Protein AF-A0A382ZU67-F1 (afdb_monomer_lite)

Sequence (98 aa):
VPEKPLIDAISTKLLRDAPANLPEVTESQVMRHYINLSTKNHHVDRDFYPLGSCTMKYNPKINDVLATLPGFTNIHPNQPAEKVQGALNIMFEMEKML

Organism: NCBI:txid408172

InterPro domains:
  IPR015421 Pyridoxal phosphate-dependent transferase, major domain [G3DSA:3.40.640.10] (57-98)
  IPR015424 Pyridoxal phosphate-dependent transferase [SSF53383] (5-98)
  IPR020581 Glycine cleavage system P protein [PTHR11773] (11-98)

Structure (mmCIF, N/CA/C/O backbone):
data_AF-A0A382ZU67-F1
#
_entry.id   AF-A0A382ZU67-F1
#
loop_
_atom_site.group_PDB
_atom_site.id
_atom_site.type_symbol
_atom_site.label_atom_id
_atom_site.label_alt_id
_atom_site.label_comp_id
_atom_site.label_asym_id
_atom_site.label_entity_id
_atom_site.label_seq_id
_atom_site.pdbx_PDB_ins_code
_atom_site.Cartn_x
_atom_site.Cartn_y
_atom_site.Cartn_z
_atom_site.occupancy
_atom_site.B_iso_or_equiv
_atom_site.auth_seq_id
_atom_site.auth_comp_id
_atom_site.auth_asym_id
_atom_site.auth_atom_id
_atom_site.pdbx_PDB_model_num
ATOM 1 N N . VAL A 1 1 ? 1.633 -22.462 -13.858 1.00 54.94 1 VAL A N 1
ATOM 2 C CA . VAL A 1 1 ?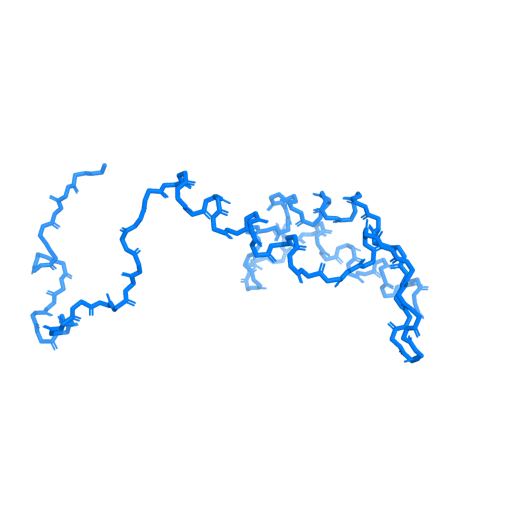 0.286 -22.291 -14.454 1.00 54.94 1 VAL A CA 1
ATOM 3 C C . VAL A 1 1 ? 0.394 -22.714 -15.905 1.00 54.94 1 VAL A C 1
ATOM 5 O O . VAL A 1 1 ? 1.365 -22.297 -16.521 1.00 54.94 1 VAL A O 1
ATOM 8 N N . PRO A 1 2 ? -0.481 -23.583 -16.434 1.00 58.03 2 PRO A N 1
ATOM 9 C CA . PRO A 1 2 ? -0.430 -23.924 -17.851 1.00 58.03 2 PRO A CA 1
ATOM 10 C C . PRO A 1 2 ? -0.707 -22.665 -18.680 1.00 58.03 2 PRO A C 1
ATOM 12 O O . PRO A 1 2 ? -1.739 -22.020 -18.493 1.00 58.03 2 PRO A O 1
ATOM 15 N N . GLU A 1 3 ? 0.226 -22.300 -19.555 1.00 76.69 3 GLU A N 1
ATOM 16 C CA . GLU A 1 3 ? 0.049 -21.188 -20.486 1.00 76.69 3 GLU A CA 1
ATOM 17 C C . GLU A 1 3 ? -1.011 -21.576 -21.520 1.00 76.69 3 GLU A C 1
ATOM 19 O O . GLU A 1 3 ? -0.829 -22.513 -22.296 1.00 76.69 3 GLU A O 1
ATOM 24 N N . LYS A 1 4 ? -2.155 -20.885 -21.495 1.00 79.69 4 LYS A N 1
ATOM 25 C CA . LYS A 1 4 ? -3.182 -20.987 -22.535 1.00 79.69 4 LYS A CA 1
ATOM 26 C C . LYS A 1 4 ? -3.079 -19.775 -23.465 1.00 79.69 4 LYS A C 1
ATOM 28 O O . LYS A 1 4 ? -2.906 -18.664 -22.957 1.00 79.69 4 LYS A O 1
ATOM 33 N N . PRO A 1 5 ? -3.219 -19.950 -24.789 1.00 81.12 5 PRO A N 1
ATOM 34 C CA . PRO A 1 5 ? -3.279 -18.833 -25.724 1.00 81.12 5 PRO A CA 1
ATOM 35 C C . PRO A 1 5 ? -4.398 -17.844 -25.356 1.00 81.12 5 PRO A C 1
ATOM 37 O O . PRO A 1 5 ? -5.543 -18.237 -25.146 1.00 81.12 5 PRO A O 1
ATOM 40 N N . LEU A 1 6 ? -4.091 -16.542 -25.313 1.00 82.12 6 LEU A N 1
ATOM 41 C CA . LEU A 1 6 ? -5.069 -15.483 -24.992 1.00 82.12 6 LEU A CA 1
ATOM 42 C C . LEU A 1 6 ? -6.263 -15.456 -25.958 1.00 82.12 6 LEU A C 1
ATOM 44 O O . LEU A 1 6 ? -7.375 -15.110 -25.560 1.00 82.12 6 LEU A O 1
ATOM 48 N N . ILE A 1 7 ? -6.030 -15.852 -27.210 1.00 83.75 7 ILE A N 1
ATOM 49 C CA . ILE A 1 7 ? -7.047 -15.954 -28.265 1.00 83.75 7 ILE A CA 1
ATOM 50 C C . ILE A 1 7 ? -8.156 -16.964 -27.943 1.00 83.75 7 ILE A C 1
ATOM 52 O O . ILE A 1 7 ? -9.257 -16.832 -28.468 1.00 83.75 7 ILE A O 1
ATOM 56 N N . ASP A 1 8 ? -7.895 -17.926 -27.053 1.00 88.06 8 ASP A N 1
ATOM 57 C CA . ASP A 1 8 ? -8.885 -18.925 -26.643 1.00 88.06 8 ASP A CA 1
ATOM 58 C C . ASP A 1 8 ? -9.850 -18.372 -25.579 1.00 88.06 8 ASP A C 1
ATOM 60 O O . ASP A 1 8 ? -10.899 -18.961 -25.323 1.00 88.06 8 ASP A O 1
ATOM 64 N N . ALA A 1 9 ? -9.501 -17.247 -24.940 1.00 88.56 9 ALA A N 1
ATOM 65 C CA . ALA A 1 9 ? -10.253 -16.650 -23.834 1.00 88.56 9 ALA A CA 1
ATOM 66 C C . ALA A 1 9 ? -10.825 -15.258 -24.150 1.00 88.56 9 ALA A C 1
ATOM 68 O O . ALA A 1 9 ? -11.802 -14.842 -23.528 1.00 88.56 9 ALA A O 1
ATOM 69 N N . ILE A 1 10 ? -10.223 -14.519 -25.087 1.00 91.12 10 ILE A N 1
ATOM 70 C CA . ILE A 1 10 ? -10.567 -13.126 -25.387 1.00 91.12 10 ILE A CA 1
ATOM 71 C C . ILE A 1 10 ? -10.717 -12.956 -26.900 1.00 91.12 10 ILE A C 1
ATOM 73 O O . ILE A 1 10 ? -9.865 -13.379 -27.678 1.00 91.12 10 ILE A O 1
ATOM 77 N N . SER A 1 11 ? -11.793 -12.285 -27.320 1.00 92.31 11 SER A N 1
ATOM 78 C CA . SER A 1 11 ? -11.992 -11.904 -28.723 1.00 92.31 11 SER A CA 1
ATOM 79 C C . SER A 1 11 ? -10.816 -11.069 -29.231 1.00 92.31 11 SER A C 1
ATOM 81 O O . SER A 1 11 ? -10.425 -10.091 -28.596 1.00 92.31 11 SER A O 1
ATOM 83 N N . THR A 1 12 ? -10.317 -11.387 -30.425 1.00 89.94 12 THR A N 1
ATOM 84 C CA . THR A 1 12 ? -9.167 -10.714 -31.052 1.00 89.94 12 THR A CA 1
ATOM 85 C C . THR A 1 12 ? -9.328 -9.199 -31.159 1.00 89.94 12 THR A C 1
ATOM 87 O O . THR A 1 12 ? -8.358 -8.474 -30.989 1.00 89.94 12 THR A O 1
ATOM 90 N N . LYS A 1 13 ? -10.561 -8.706 -31.346 1.00 93.31 13 LYS A N 1
ATOM 91 C CA . LYS A 1 13 ? -10.884 -7.265 -31.392 1.00 93.31 13 LYS A CA 1
ATOM 92 C C . LYS A 1 13 ? -10.654 -6.517 -30.072 1.00 93.31 13 LYS A C 1
ATOM 94 O O . LYS A 1 13 ? -10.707 -5.295 -30.060 1.00 93.31 13 LYS A O 1
ATOM 99 N N . LEU A 1 14 ? -10.501 -7.242 -28.966 1.00 93.19 14 LEU A N 1
ATOM 100 C CA . LEU A 1 14 ? -10.287 -6.694 -27.625 1.00 93.19 14 LEU A CA 1
ATOM 101 C C . LEU A 1 14 ? -8.846 -6.905 -27.142 1.00 93.19 14 LEU A C 1
ATOM 103 O O . LEU A 1 14 ? -8.508 -6.482 -26.037 1.00 93.19 14 LEU A O 1
ATOM 107 N N . LEU A 1 15 ? -8.007 -7.583 -27.933 1.00 92.00 15 LEU A N 1
ATOM 108 C CA . LEU A 1 15 ? -6.601 -7.753 -27.602 1.00 92.00 15 LEU A CA 1
ATOM 109 C C . LEU A 1 15 ? -5.862 -6.433 -27.804 1.00 92.00 15 LEU A C 1
ATOM 111 O O . LEU A 1 15 ? -6.159 -5.655 -28.705 1.00 92.00 15 LEU A O 1
ATOM 115 N N . ARG A 1 16 ? -4.888 -6.181 -26.932 1.00 91.56 16 ARG A N 1
ATOM 116 C CA . ARG A 1 16 ? -4.039 -4.999 -27.023 1.00 91.56 16 ARG A CA 1
ATOM 117 C C . ARG A 1 16 ? -3.083 -5.153 -28.209 1.00 91.56 16 ARG A C 1
ATOM 119 O O . ARG A 1 16 ? -2.364 -6.145 -28.275 1.00 91.56 16 ARG A O 1
ATOM 126 N N . ASP A 1 17 ? -3.027 -4.149 -29.079 1.00 91.56 17 ASP A N 1
ATOM 127 C CA . ASP A 1 17 ? -2.214 -4.196 -30.307 1.00 91.56 17 ASP A CA 1
ATOM 128 C C . ASP A 1 17 ? -0.697 -4.154 -30.059 1.00 91.56 17 ASP A C 1
ATOM 130 O O . ASP A 1 17 ? 0.089 -4.660 -30.855 1.00 91.56 17 ASP A O 1
ATOM 134 N N . ALA A 1 18 ? -0.269 -3.544 -28.953 1.00 94.00 18 ALA A N 1
ATOM 135 C CA . ALA A 1 18 ? 1.137 -3.420 -28.578 1.00 94.00 18 ALA A CA 1
ATOM 136 C C . ALA A 1 18 ? 1.320 -3.726 -27.088 1.00 94.00 18 ALA A C 1
ATOM 138 O O . ALA A 1 18 ? 0.461 -3.337 -26.293 1.00 94.00 18 ALA A O 1
ATOM 139 N N . PRO A 1 19 ? 2.423 -4.366 -26.667 1.00 91.88 19 PRO A N 1
ATOM 140 C CA . PRO A 1 19 ? 2.670 -4.649 -25.257 1.00 91.88 19 PRO A CA 1
ATOM 141 C C . PRO A 1 19 ? 2.722 -3.370 -24.409 1.00 91.88 19 PRO A C 1
ATOM 143 O O . PRO A 1 19 ? 2.931 -2.255 -24.897 1.00 91.88 19 PRO A O 1
ATOM 146 N N . ALA A 1 20 ? 2.500 -3.524 -23.104 1.00 94.94 20 ALA A N 1
ATOM 147 C CA . ALA A 1 20 ? 2.754 -2.445 -22.163 1.00 94.94 20 ALA A CA 1
ATOM 148 C C . ALA A 1 20 ? 4.259 -2.172 -22.087 1.00 94.94 20 ALA A C 1
ATOM 150 O O . ALA A 1 20 ? 5.046 -3.110 -22.031 1.00 94.94 20 ALA A O 1
ATOM 151 N N . ASN A 1 21 ? 4.649 -0.898 -22.046 1.00 96.62 21 ASN A N 1
ATOM 152 C CA . ASN A 1 21 ? 6.043 -0.503 -21.854 1.00 96.62 21 ASN A CA 1
ATOM 153 C C . ASN A 1 21 ? 6.446 -0.662 -20.376 1.00 96.62 21 ASN A C 1
ATOM 155 O O . ASN A 1 21 ? 6.613 0.324 -19.658 1.00 96.62 21 ASN A O 1
ATOM 159 N N . LEU A 1 22 ? 6.486 -1.907 -19.903 1.00 96.81 22 LEU A N 1
ATOM 160 C CA . LEU A 1 22 ? 6.887 -2.273 -18.548 1.00 96.81 22 LEU A CA 1
ATOM 161 C C . LEU A 1 22 ? 8.357 -2.713 -18.542 1.00 96.81 22 LEU A C 1
ATOM 163 O O . LEU A 1 22 ? 8.817 -3.299 -19.519 1.00 96.81 22 LEU A O 1
ATOM 167 N N . PRO A 1 23 ? 9.106 -2.454 -17.457 1.00 96.62 23 PRO A N 1
ATOM 168 C CA . PRO A 1 23 ? 10.480 -2.921 -17.347 1.00 96.62 23 PRO A CA 1
ATOM 169 C C . PRO A 1 23 ? 10.533 -4.449 -17.211 1.00 96.62 23 PRO A C 1
ATOM 171 O O . PRO A 1 23 ? 9.856 -5.032 -16.365 1.00 96.62 23 PRO A O 1
ATOM 174 N N . GLU A 1 24 ? 11.394 -5.085 -18.001 1.00 96.62 24 GLU A N 1
ATOM 175 C CA . GLU A 1 24 ? 11.657 -6.527 -17.959 1.00 96.62 24 GLU A CA 1
ATOM 176 C C . GLU A 1 24 ? 12.964 -6.785 -17.203 1.00 96.62 24 GLU A C 1
ATOM 178 O O . GLU A 1 24 ? 14.058 -6.769 -17.766 1.00 96.62 24 GLU A O 1
ATOM 183 N N . VAL A 1 25 ? 12.858 -6.950 -15.887 1.00 97.50 25 VAL A N 1
ATOM 184 C CA . VAL A 1 25 ? 14.006 -7.067 -14.979 1.00 97.50 25 VAL A CA 1
ATOM 185 C C . VAL A 1 25 ? 13.808 -8.206 -13.988 1.00 97.50 25 VAL A C 1
ATOM 187 O O . VAL A 1 25 ? 12.685 -8.570 -13.644 1.00 97.50 25 VAL A O 1
ATOM 190 N N . THR A 1 26 ? 14.910 -8.772 -13.503 1.00 98.25 26 THR A N 1
ATOM 191 C CA . THR A 1 26 ? 14.872 -9.813 -12.473 1.00 98.25 26 THR A CA 1
ATOM 192 C C . THR A 1 26 ? 14.497 -9.231 -11.112 1.00 98.25 26 THR A C 1
ATOM 194 O O . THR A 1 26 ? 14.732 -8.055 -10.829 1.00 98.25 26 THR A O 1
ATOM 197 N N . GLU A 1 27 ? 13.995 -10.073 -10.210 1.00 98.25 27 GLU A N 1
ATOM 198 C CA . GLU A 1 27 ? 13.678 -9.670 -8.834 1.00 98.25 27 GLU A CA 1
ATOM 199 C C . GLU A 1 27 ? 14.875 -9.007 -8.127 1.00 98.25 27 GLU A C 1
ATOM 201 O O . GLU A 1 27 ? 14.729 -7.980 -7.466 1.00 98.25 27 GLU A O 1
ATOM 206 N N . SER A 1 28 ? 16.096 -9.515 -8.334 1.00 98.44 28 SER A N 1
ATOM 207 C CA . SER A 1 28 ? 17.295 -8.926 -7.726 1.00 98.44 28 SER A CA 1
ATOM 208 C C . SER A 1 28 ? 17.631 -7.541 -8.287 1.00 98.44 28 SER A C 1
ATOM 210 O O . SER A 1 28 ? 18.111 -6.679 -7.546 1.00 98.44 28 SER A O 1
ATOM 212 N N . GLN A 1 29 ? 17.359 -7.294 -9.573 1.00 98.44 29 GLN A N 1
ATOM 213 C CA . GLN A 1 29 ? 17.490 -5.967 -10.175 1.00 98.44 29 GLN A CA 1
ATOM 214 C C . GLN A 1 29 ? 16.450 -4.999 -9.599 1.00 98.44 29 GLN A C 1
ATOM 216 O 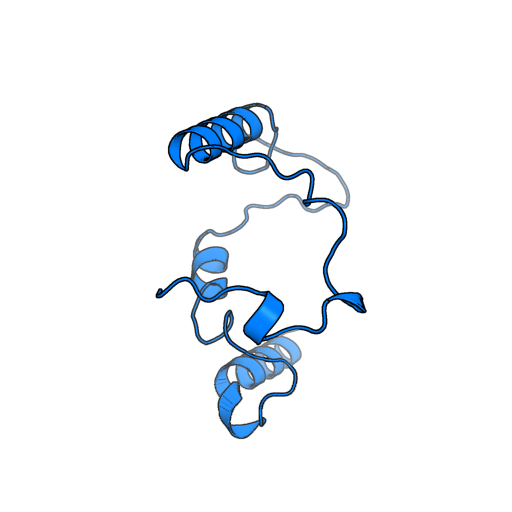O . GLN A 1 29 ? 16.816 -3.880 -9.238 1.00 98.44 29 GLN A O 1
ATOM 221 N N . VAL A 1 30 ? 15.197 -5.440 -9.435 1.00 98.31 30 VAL A N 1
ATOM 222 C CA . VAL A 1 30 ? 14.122 -4.655 -8.799 1.00 98.31 30 VAL A CA 1
ATOM 223 C C . VAL A 1 30 ? 14.491 -4.284 -7.362 1.00 98.31 30 VAL A C 1
ATOM 225 O O . VAL A 1 30 ? 14.438 -3.110 -6.994 1.00 98.31 30 VAL A O 1
ATOM 228 N N . MET A 1 31 ? 14.952 -5.254 -6.568 1.00 98.31 31 MET A N 1
ATOM 229 C CA . MET A 1 31 ? 15.378 -5.025 -5.184 1.00 98.31 31 MET A CA 1
ATOM 230 C C . MET A 1 31 ? 16.504 -3.991 -5.100 1.00 98.31 31 MET A C 1
ATOM 232 O O . MET A 1 31 ? 16.402 -3.016 -4.356 1.00 98.31 31 MET A O 1
ATOM 236 N N . ARG A 1 32 ? 17.565 -4.150 -5.903 1.00 98.38 32 ARG A N 1
ATOM 237 C CA . ARG A 1 32 ? 18.680 -3.186 -5.946 1.00 98.38 32 ARG A CA 1
ATOM 238 C C . ARG A 1 32 ? 18.220 -1.796 -6.372 1.00 98.38 32 ARG A C 1
ATOM 240 O O . ARG A 1 32 ? 18.700 -0.807 -5.822 1.00 98.38 32 ARG A O 1
ATOM 247 N N . HIS A 1 33 ? 17.304 -1.718 -7.335 1.00 98.25 33 HIS A N 1
ATOM 248 C CA . HIS A 1 33 ? 16.760 -0.455 -7.814 1.00 98.25 33 HIS A CA 1
ATOM 249 C C . HIS A 1 33 ? 16.045 0.308 -6.693 1.00 98.25 33 HIS A C 1
ATOM 251 O O . HIS A 1 33 ? 16.414 1.448 -6.408 1.00 98.25 33 HIS A O 1
ATOM 257 N N . TYR A 1 34 ? 15.088 -0.324 -6.007 1.00 98.25 34 TYR A N 1
ATOM 258 C CA . TYR A 1 34 ? 14.321 0.341 -4.950 1.00 98.25 34 TYR A CA 1
ATOM 259 C C . TYR A 1 34 ? 15.139 0.614 -3.682 1.00 98.25 34 TYR A C 1
ATOM 261 O O . TYR A 1 34 ? 14.959 1.669 -3.078 1.00 98.25 34 TYR A O 1
ATOM 269 N N . ILE A 1 35 ? 16.095 -0.251 -3.321 1.00 97.62 35 ILE A N 1
ATOM 270 C CA . ILE A 1 35 ? 17.043 0.030 -2.227 1.00 97.62 35 ILE A CA 1
ATOM 271 C C . ILE A 1 35 ? 17.909 1.253 -2.564 1.00 97.62 35 ILE A C 1
ATOM 273 O O . ILE A 1 35 ? 18.097 2.132 -1.732 1.00 97.62 35 ILE A O 1
ATOM 277 N N . ASN A 1 36 ? 18.418 1.364 -3.793 1.00 98.00 36 ASN A N 1
ATOM 278 C CA . ASN A 1 36 ? 19.194 2.539 -4.197 1.00 98.00 36 ASN A CA 1
ATOM 279 C C . ASN A 1 36 ? 18.342 3.818 -4.256 1.00 98.00 36 ASN A C 1
ATOM 281 O O . ASN A 1 36 ? 18.845 4.910 -4.010 1.00 98.00 36 ASN A O 1
ATOM 285 N N . LEU A 1 37 ? 17.058 3.715 -4.608 1.00 97.94 37 LEU A N 1
ATOM 286 C CA . LEU A 1 37 ? 16.154 4.862 -4.544 1.00 97.94 37 LEU A CA 1
ATOM 287 C C . LEU A 1 37 ? 15.860 5.272 -3.099 1.00 97.94 37 LEU A C 1
ATOM 289 O O . LEU A 1 37 ? 15.834 6.468 -2.818 1.00 97.94 37 LEU A O 1
ATOM 293 N N . SER A 1 38 ? 15.686 4.324 -2.174 1.00 97.19 38 SER A N 1
ATOM 294 C CA . SER A 1 38 ? 15.381 4.649 -0.777 1.00 97.19 38 SER A CA 1
ATOM 295 C C . SER A 1 38 ? 16.512 5.430 -0.102 1.00 97.19 38 SER A C 1
ATOM 297 O O . SER A 1 38 ? 16.239 6.412 0.584 1.00 97.19 38 SER A O 1
ATOM 299 N N . THR A 1 39 ? 17.780 5.098 -0.373 1.00 96.06 39 THR A N 1
ATOM 300 C CA . THR A 1 39 ? 18.943 5.802 0.207 1.00 96.06 39 THR A CA 1
ATOM 301 C C . THR A 1 39 ? 19.096 7.247 -0.273 1.00 96.06 39 THR A C 1
ATOM 303 O O . THR A 1 39 ? 19.731 8.063 0.405 1.00 96.06 39 THR A O 1
ATOM 306 N N . LYS A 1 40 ? 18.497 7.585 -1.419 1.00 97.12 40 LYS A N 1
ATOM 307 C CA . LYS A 1 40 ? 18.469 8.946 -1.970 1.00 97.12 40 LYS A CA 1
ATOM 308 C C . LYS A 1 40 ? 17.392 9.826 -1.334 1.00 97.12 40 LYS A C 1
ATOM 310 O O . LYS A 1 40 ? 17.419 11.034 -1.544 1.00 97.12 40 LYS A O 1
ATOM 315 N N . ASN A 1 41 ? 16.479 9.250 -0.550 1.00 96.06 41 ASN A N 1
ATOM 316 C CA . ASN A 1 41 ? 15.433 9.994 0.142 1.00 96.06 41 ASN A CA 1
ATOM 317 C C . ASN A 1 41 ? 15.876 10.432 1.548 1.00 96.06 41 ASN A C 1
ATOM 319 O O . ASN A 1 41 ? 16.650 9.757 2.239 1.00 96.06 41 ASN A O 1
ATOM 323 N N . HIS A 1 42 ? 15.350 11.576 1.982 1.00 95.62 42 HIS A N 1
ATOM 324 C CA . HIS A 1 42 ? 15.336 11.981 3.383 1.00 95.62 42 HIS A CA 1
ATOM 325 C C . HIS A 1 42 ? 13.963 11.632 3.967 1.00 95.62 42 HIS A C 1
ATOM 327 O O . HIS A 1 42 ? 12.949 11.818 3.297 1.00 95.62 42 HIS A O 1
ATOM 333 N N . HIS A 1 43 ? 13.917 11.101 5.187 1.00 94.62 43 HIS A N 1
ATOM 334 C CA . HIS A 1 43 ? 12.675 10.653 5.822 1.00 94.62 43 HIS A CA 1
ATOM 335 C C . HIS A 1 43 ? 12.825 10.584 7.346 1.00 94.62 43 HIS A C 1
ATOM 337 O O . HIS A 1 43 ? 13.946 10.517 7.853 1.00 94.62 43 HIS A O 1
ATOM 343 N N . VAL A 1 44 ? 11.699 10.523 8.060 1.00 95.38 44 VAL A N 1
ATOM 344 C CA . VAL A 1 44 ? 11.631 10.506 9.537 1.00 95.38 44 VAL A CA 1
ATOM 345 C C . VAL A 1 44 ? 12.410 9.368 10.200 1.00 95.38 44 VAL A C 1
ATOM 347 O O . VAL A 1 44 ? 12.903 9.536 11.307 1.00 95.38 44 VAL A O 1
ATOM 350 N N . ASP A 1 45 ? 12.575 8.233 9.517 1.00 93.75 45 ASP A N 1
ATOM 351 C CA . ASP A 1 45 ? 13.355 7.100 10.035 1.00 93.75 45 ASP A CA 1
ATOM 352 C C . ASP A 1 45 ? 14.877 7.310 9.901 1.00 93.75 45 ASP A C 1
ATOM 354 O O . ASP A 1 45 ? 15.658 6.508 10.406 1.00 93.75 45 ASP A O 1
ATOM 358 N N . ARG A 1 46 ? 15.314 8.354 9.181 1.00 93.25 46 ARG A N 1
ATOM 359 C CA . ARG A 1 46 ? 16.735 8.644 8.925 1.00 93.25 46 ARG A CA 1
ATOM 360 C C . ARG A 1 46 ? 17.253 9.730 9.8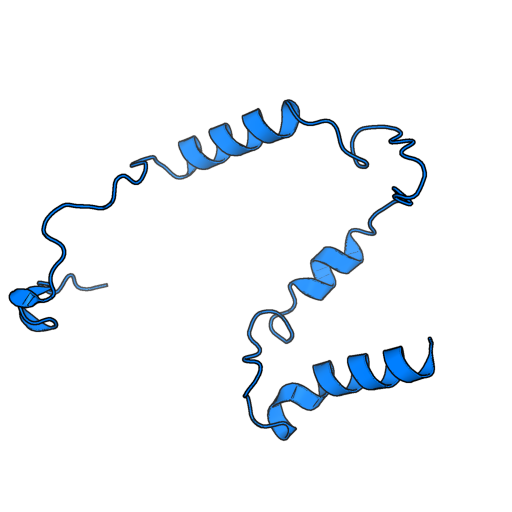45 1.00 93.25 46 ARG A C 1
ATOM 362 O O . ARG A 1 46 ? 18.364 9.594 10.340 1.00 93.25 46 ARG A O 1
ATOM 369 N N . ASP A 1 47 ? 16.495 10.809 10.003 1.00 93.75 47 ASP A N 1
ATOM 370 C CA . ASP A 1 47 ? 16.890 11.946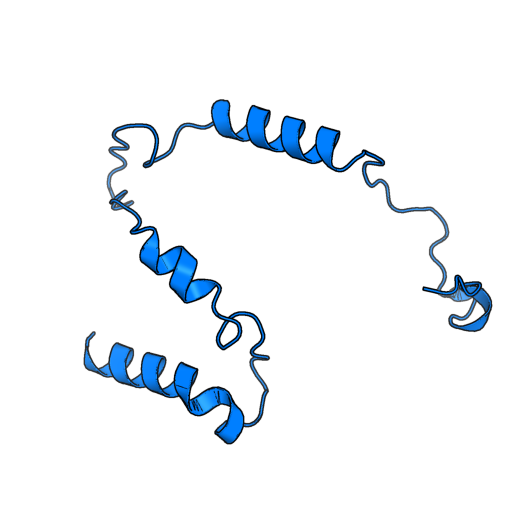 10.829 1.00 93.75 47 ASP A CA 1
ATOM 371 C C . ASP A 1 47 ? 15.679 12.817 11.198 1.00 93.75 47 ASP A C 1
ATOM 373 O O . ASP A 1 47 ? 14.553 12.594 10.741 1.00 93.75 47 ASP A O 1
ATOM 377 N N . PHE A 1 48 ? 15.937 13.841 12.006 1.00 95.56 48 PHE A N 1
ATOM 378 C CA . PHE A 1 48 ? 14.987 14.867 12.393 1.00 95.56 48 PHE A CA 1
ATOM 379 C C . PHE A 1 48 ? 14.374 15.583 11.180 1.00 95.56 48 PHE A C 1
ATOM 381 O O . PHE A 1 48 ? 15.082 16.117 10.328 1.00 95.56 48 PHE A O 1
ATOM 388 N N . TYR A 1 49 ? 13.039 15.648 11.142 1.00 97.00 49 TYR A N 1
ATOM 389 C CA . TYR A 1 49 ? 12.276 16.142 9.991 1.00 97.00 49 TYR A CA 1
ATOM 390 C C . TYR A 1 49 ? 11.311 17.290 10.387 1.00 97.00 49 TYR A C 1
ATOM 392 O O . TYR A 1 49 ? 10.097 17.084 10.459 1.00 97.00 49 TYR A O 1
ATOM 400 N N . PRO A 1 50 ? 11.806 18.511 10.688 1.00 94.88 50 PRO A N 1
ATOM 401 C CA . PRO A 1 50 ? 11.024 19.591 11.307 1.00 94.88 50 PRO A CA 1
ATOM 402 C C . PRO A 1 50 ? 10.147 20.376 10.324 1.00 94.88 50 PRO A C 1
ATOM 404 O O . PRO A 1 50 ? 10.318 21.580 10.129 1.00 94.88 50 PRO A O 1
ATOM 407 N N . LEU A 1 51 ? 9.170 19.713 9.713 1.00 95.19 51 LEU A N 1
ATOM 408 C CA . LEU A 1 51 ? 8.163 20.407 8.916 1.00 95.19 51 LEU A CA 1
ATOM 409 C C . LEU A 1 51 ? 7.008 20.890 9.797 1.00 95.19 51 LEU A C 1
ATOM 411 O O . LEU A 1 51 ? 6.241 20.093 10.345 1.00 95.19 51 LEU A O 1
ATOM 415 N N . GLY A 1 52 ? 6.875 22.213 9.910 1.00 96.50 52 GLY A N 1
ATOM 416 C CA . GLY A 1 52 ? 5.733 22.851 10.563 1.00 96.50 52 GLY A CA 1
ATOM 417 C C . GLY A 1 52 ? 4.412 22.457 9.895 1.00 96.50 52 GLY A C 1
ATOM 418 O O . GLY A 1 52 ? 4.366 22.226 8.691 1.00 96.50 52 GLY A O 1
ATOM 419 N N . SER A 1 53 ? 3.334 22.365 10.678 1.00 96.75 53 SER A N 1
ATOM 420 C CA . SER A 1 53 ? 1.994 21.919 10.241 1.00 96.75 53 SER A CA 1
ATOM 421 C C . SER A 1 53 ? 1.870 20.439 9.829 1.00 96.75 53 SER A C 1
ATOM 423 O O . SER A 1 53 ? 0.771 19.898 9.839 1.00 96.75 53 SER A O 1
ATOM 425 N N . CYS A 1 54 ? 2.971 19.745 9.520 1.00 96.69 54 CYS A N 1
ATOM 426 C CA . CYS A 1 54 ? 2.936 18.347 9.069 1.00 96.69 54 CYS A CA 1
ATOM 427 C C . CYS A 1 54 ? 2.959 17.314 10.208 1.00 96.69 54 CYS A C 1
ATOM 429 O O . CYS A 1 54 ? 2.683 16.144 9.967 1.00 96.69 54 CYS A O 1
ATOM 431 N N . THR A 1 55 ? 3.323 17.721 11.431 1.00 95.31 55 THR A N 1
ATOM 432 C CA . THR A 1 55 ? 3.449 16.830 12.604 1.00 95.31 55 THR A CA 1
ATOM 433 C C . THR A 1 55 ? 4.232 15.547 12.279 1.00 95.31 55 THR A C 1
ATOM 435 O O . THR A 1 55 ? 3.757 14.436 12.517 1.00 95.31 55 THR A O 1
ATOM 438 N N . MET A 1 56 ? 5.442 15.703 11.730 1.00 96.69 56 MET A N 1
ATOM 439 C CA . MET A 1 56 ? 6.335 14.600 11.342 1.00 96.69 56 MET A CA 1
ATOM 440 C C . MET A 1 56 ? 6.882 13.861 12.577 1.00 96.69 56 MET A C 1
ATOM 442 O O . MET A 1 56 ? 8.023 14.048 12.994 1.00 96.69 56 MET A O 1
ATOM 446 N N . LYS A 1 57 ? 6.018 13.065 13.208 1.00 95.75 57 LYS A N 1
ATOM 447 C CA . LYS A 1 57 ? 6.306 12.251 14.390 1.00 95.75 57 LYS A CA 1
ATOM 448 C C . LYS A 1 57 ? 6.832 10.874 13.992 1.00 95.75 57 LYS A C 1
ATOM 450 O O . LYS A 1 57 ? 6.732 10.466 12.841 1.00 95.75 57 LYS A O 1
ATOM 455 N N . TYR A 1 58 ? 7.323 10.135 14.982 1.00 95.44 58 TYR A N 1
ATOM 456 C CA . TYR A 1 58 ? 7.630 8.718 14.820 1.00 95.44 58 TYR A CA 1
ATOM 457 C C . TYR A 1 58 ? 6.397 7.931 14.346 1.00 95.44 58 TYR A C 1
ATOM 459 O O . TYR A 1 58 ? 5.309 8.092 14.903 1.00 95.44 58 TYR A O 1
ATOM 467 N N . ASN A 1 59 ? 6.591 7.056 13.356 1.00 97.06 59 ASN A N 1
ATOM 468 C CA . ASN A 1 59 ? 5.607 6.083 12.887 1.00 97.06 59 ASN A CA 1
ATOM 469 C C . ASN A 1 59 ? 5.889 4.714 13.540 1.00 97.06 59 ASN A C 1
ATOM 471 O O . ASN A 1 59 ? 6.820 4.025 13.109 1.00 97.06 59 ASN A O 1
ATOM 475 N N . PRO A 1 60 ? 5.123 4.288 14.567 1.00 97.44 60 PRO A N 1
ATOM 476 C CA . PRO A 1 60 ? 5.355 3.013 15.238 1.00 97.44 60 PRO A CA 1
ATOM 477 C C . PRO A 1 60 ? 5.277 1.828 14.280 1.00 97.44 60 PRO A C 1
ATOM 479 O O . PRO A 1 60 ? 4.226 1.580 13.697 1.00 97.44 60 PRO A O 1
ATOM 482 N N . LYS A 1 61 ? 6.358 1.044 14.173 1.00 96.56 61 LYS A N 1
ATOM 483 C CA . LYS A 1 61 ? 6.423 -0.107 13.248 1.00 96.56 61 LYS A CA 1
ATOM 484 C C . LYS A 1 61 ? 5.388 -1.193 13.531 1.00 96.56 61 LYS A C 1
ATOM 486 O O . LYS A 1 61 ? 4.997 -1.918 12.624 1.00 96.56 61 LYS A O 1
ATOM 491 N N . ILE A 1 62 ? 4.891 -1.270 14.767 1.00 97.94 62 ILE A N 1
ATOM 492 C CA . ILE A 1 62 ? 3.773 -2.154 15.108 1.00 97.94 62 ILE A CA 1
ATOM 493 C C . ILE A 1 62 ? 2.507 -1.817 14.309 1.00 97.94 62 ILE A C 1
ATOM 495 O O . ILE A 1 62 ? 1.764 -2.726 13.960 1.00 97.94 62 ILE A O 1
ATOM 499 N N . ASN A 1 63 ? 2.285 -0.547 13.955 1.00 97.50 63 ASN A N 1
ATOM 500 C CA . ASN A 1 63 ? 1.114 -0.139 13.183 1.00 97.50 63 ASN A CA 1
ATOM 501 C C . ASN A 1 63 ? 1.179 -0.688 11.755 1.00 97.50 63 ASN A C 1
ATOM 503 O O . ASN A 1 63 ? 0.167 -1.173 11.257 1.00 97.50 63 ASN A O 1
ATOM 507 N N . ASP A 1 64 ? 2.363 -0.685 11.135 1.00 97.19 64 ASP A N 1
ATOM 508 C CA . ASP A 1 64 ?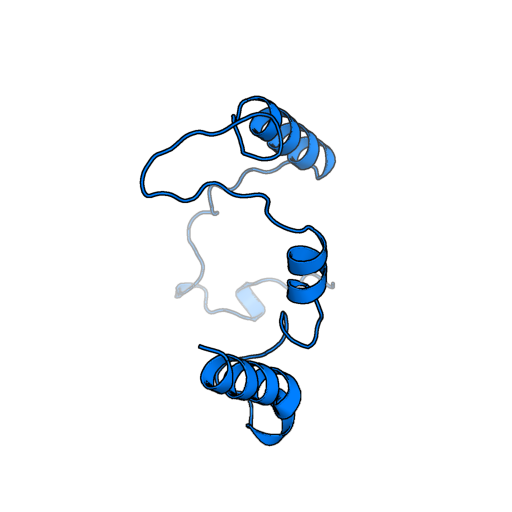 2.570 -1.276 9.808 1.00 97.19 64 ASP A CA 1
ATOM 509 C C . ASP A 1 64 ? 2.306 -2.789 9.854 1.00 97.19 64 ASP A C 1
ATOM 511 O O . ASP A 1 64 ? 1.571 -3.324 9.029 1.00 97.19 64 ASP A O 1
ATOM 515 N N . VAL A 1 65 ? 2.828 -3.479 10.876 1.00 97.69 65 VAL A N 1
ATOM 516 C CA . VAL A 1 65 ? 2.589 -4.918 11.078 1.00 97.69 65 VAL A CA 1
ATOM 517 C C . VAL A 1 65 ? 1.096 -5.214 11.249 1.00 97.69 65 VAL A C 1
ATOM 519 O O . VAL A 1 65 ? 0.563 -6.097 10.577 1.00 97.69 65 VAL A O 1
ATOM 522 N N . LEU A 1 66 ? 0.399 -4.463 12.106 1.00 97.19 66 LEU A N 1
ATOM 523 C CA . LEU A 1 66 ? -1.036 -4.642 12.332 1.00 97.19 66 LEU A CA 1
ATOM 524 C C . LEU A 1 66 ? -1.850 -4.361 11.066 1.00 97.19 66 LEU A C 1
ATOM 526 O O . LEU A 1 66 ? -2.754 -5.131 10.757 1.00 97.19 66 LEU A O 1
ATOM 530 N N . ALA A 1 67 ? -1.501 -3.327 10.299 1.00 96.81 67 ALA A N 1
ATOM 531 C CA . ALA A 1 67 ? -2.162 -3.015 9.034 1.00 96.81 67 ALA A CA 1
ATOM 532 C C . ALA A 1 67 ? -2.009 -4.136 7.991 1.00 96.81 67 ALA A C 1
ATOM 534 O O . ALA A 1 67 ? -2.895 -4.313 7.158 1.00 96.81 67 ALA A O 1
ATOM 535 N N . THR A 1 68 ? -0.930 -4.929 8.050 1.00 97.44 68 THR A N 1
ATOM 536 C CA . THR A 1 68 ? -0.711 -6.053 7.119 1.00 97.44 68 THR A CA 1
ATOM 537 C C . THR A 1 68 ? -1.483 -7.329 7.452 1.00 97.44 68 THR A C 1
ATOM 539 O O . THR A 1 68 ? -1.455 -8.274 6.658 1.00 97.44 68 THR A O 1
ATOM 542 N N . LEU A 1 69 ? -2.193 -7.387 8.587 1.00 97.00 69 LEU A N 1
ATOM 543 C CA . LEU A 1 69 ? -2.962 -8.574 8.958 1.00 97.00 69 LEU A CA 1
ATOM 544 C C . LEU A 1 69 ? -3.956 -8.950 7.837 1.00 97.00 69 LEU A C 1
ATOM 546 O O . LEU A 1 69 ? -4.647 -8.069 7.322 1.00 97.00 69 LEU A O 1
ATOM 550 N N . PRO A 1 70 ? -4.101 -10.246 7.483 1.00 94.75 70 PRO A N 1
ATOM 551 C CA . PRO A 1 70 ? -5.042 -10.694 6.448 1.00 94.75 70 PRO A CA 1
ATOM 552 C C . PRO A 1 70 ? -6.488 -10.262 6.701 1.00 94.75 70 PRO A C 1
ATOM 554 O O . PRO A 1 70 ? -7.246 -10.045 5.760 1.00 94.75 70 PRO A O 1
ATOM 557 N N . GLY A 1 71 ? -6.855 -10.111 7.978 1.00 92.69 71 GLY A N 1
ATOM 558 C CA . GLY A 1 71 ? -8.148 -9.585 8.409 1.00 92.69 71 GLY A CA 1
ATOM 559 C C . GLY A 1 71 ? -8.372 -8.104 8.092 1.00 92.69 71 GLY A C 1
ATOM 560 O O . GLY A 1 71 ? -9.469 -7.629 8.333 1.00 92.69 71 GLY A O 1
ATOM 561 N N . PHE A 1 72 ? -7.381 -7.387 7.556 1.00 95.06 72 PHE A N 1
ATOM 562 C CA . PHE A 1 72 ? -7.530 -6.040 6.997 1.00 95.06 72 PHE A CA 1
ATOM 563 C C . PHE A 1 72 ? -7.181 -6.007 5.510 1.00 95.06 72 PHE A C 1
ATOM 565 O O . PHE A 1 72 ? -7.967 -5.503 4.713 1.00 95.06 72 PHE A O 1
ATOM 572 N N . THR A 1 73 ? -6.040 -6.582 5.115 1.00 97.38 73 THR A N 1
ATOM 573 C CA . THR A 1 73 ? -5.536 -6.500 3.731 1.00 97.38 73 THR A CA 1
ATOM 574 C C . THR A 1 73 ? -6.407 -7.223 2.708 1.00 97.38 73 THR A C 1
ATOM 576 O O . THR A 1 73 ? -6.419 -6.830 1.545 1.00 97.38 73 THR A O 1
ATOM 579 N N . ASN A 1 74 ? -7.166 -8.241 3.128 1.00 96.31 74 ASN A N 1
ATOM 580 C CA . ASN A 1 74 ? -8.011 -9.041 2.238 1.00 96.31 74 ASN A CA 1
ATOM 581 C C . ASN A 1 74 ? -9.514 -8.754 2.394 1.00 96.31 74 ASN A C 1
ATOM 583 O O . ASN A 1 74 ? -10.335 -9.550 1.936 1.00 96.31 74 ASN A O 1
ATOM 587 N N . ILE A 1 75 ? -9.895 -7.647 3.041 1.00 96.94 75 ILE A N 1
ATOM 588 C CA . ILE A 1 75 ? -11.301 -7.236 3.123 1.00 96.94 75 ILE A CA 1
ATOM 589 C C . ILE A 1 75 ? -11.706 -6.514 1.837 1.00 96.94 75 ILE A C 1
ATOM 591 O O . ILE A 1 75 ? -11.095 -5.523 1.441 1.00 96.94 75 ILE A O 1
ATOM 595 N N . HIS A 1 76 ? -12.802 -6.962 1.222 1.00 97.06 76 HIS A N 1
ATOM 596 C CA . HIS A 1 76 ? -13.489 -6.168 0.206 1.00 97.06 76 HIS A CA 1
ATOM 597 C C . HIS A 1 76 ? -14.466 -5.190 0.888 1.00 97.06 76 HIS A C 1
ATOM 599 O O . HIS A 1 76 ? -15.251 -5.634 1.729 1.00 97.06 76 HIS A O 1
ATOM 605 N N . PRO A 1 77 ? -14.518 -3.899 0.507 1.00 95.75 77 PRO A N 1
ATOM 606 C CA . PRO A 1 77 ? -15.405 -2.920 1.151 1.00 95.75 77 PRO A CA 1
ATOM 607 C C . PRO A 1 77 ? -16.895 -3.306 1.158 1.00 95.75 77 PRO A C 1
ATOM 609 O O . PRO A 1 77 ? -17.599 -3.024 2.117 1.00 95.75 77 PRO A O 1
ATOM 612 N N . ASN A 1 78 ? -17.365 -4.001 0.114 1.00 96.94 78 ASN A N 1
ATOM 613 C CA . ASN A 1 78 ? -18.754 -4.484 -0.008 1.00 96.94 78 ASN A CA 1
ATOM 614 C C . ASN A 1 78 ? -18.960 -5.945 0.453 1.00 96.94 78 ASN A C 1
ATOM 616 O O . ASN A 1 78 ? -19.891 -6.609 -0.001 1.00 96.94 78 ASN A O 1
ATOM 620 N N . GLN A 1 79 ? -18.062 -6.501 1.268 1.00 96.81 79 GLN A N 1
ATOM 621 C CA . GLN A 1 79 ? -18.240 -7.841 1.835 1.00 96.81 79 GLN A CA 1
ATOM 622 C C . GLN A 1 79 ? -19.396 -7.843 2.860 1.00 96.81 79 GLN A C 1
ATOM 624 O O . GLN A 1 79 ? -19.578 -6.838 3.547 1.00 96.81 79 GLN A O 1
ATOM 629 N N . PRO A 1 80 ? -20.175 -8.939 3.006 1.00 98.12 80 PRO A N 1
ATOM 630 C CA . PRO A 1 80 ? -21.236 -9.009 4.013 1.00 98.12 80 PRO A CA 1
ATOM 631 C C . PRO A 1 80 ? -20.732 -8.645 5.415 1.00 98.12 80 PRO A C 1
ATOM 633 O O . PRO A 1 80 ? -19.678 -9.132 5.842 1.00 98.12 80 PRO A O 1
ATOM 636 N N . ALA A 1 81 ? -21.482 -7.799 6.127 1.00 97.44 81 ALA A N 1
ATOM 637 C CA . ALA A 1 81 ? -21.061 -7.194 7.391 1.00 97.44 81 ALA A CA 1
ATOM 638 C C . ALA A 1 81 ? -20.708 -8.243 8.457 1.00 97.44 81 ALA A C 1
ATOM 640 O O . ALA A 1 81 ? -19.777 -8.062 9.243 1.00 97.44 81 ALA A O 1
ATOM 641 N N . GLU A 1 82 ? -21.395 -9.384 8.451 1.00 97.69 82 GLU A N 1
ATOM 642 C CA . GLU A 1 82 ? -21.187 -10.497 9.380 1.00 97.69 82 GLU A CA 1
ATOM 643 C C . GLU A 1 82 ? -19.788 -11.120 9.240 1.00 97.69 82 GLU A C 1
ATOM 645 O O . GLU A 1 82 ? -19.306 -11.780 10.159 1.00 97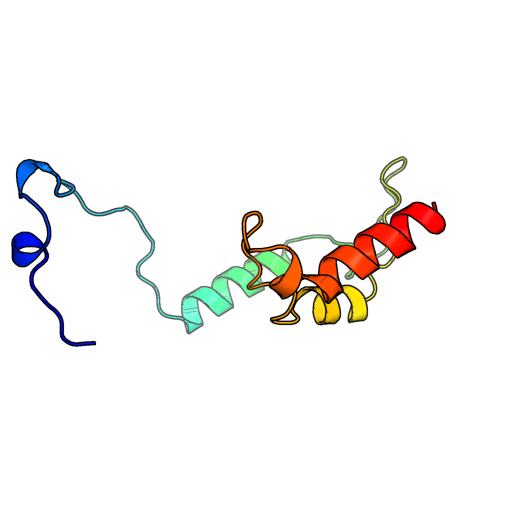.69 82 GLU A O 1
ATOM 650 N N . LYS A 1 83 ? -19.116 -10.918 8.099 1.00 96.81 83 LYS A N 1
ATOM 651 C CA . LYS A 1 83 ? -17.771 -11.444 7.819 1.00 96.81 83 LYS A CA 1
ATOM 652 C C . LYS A 1 83 ? -16.643 -10.462 8.131 1.00 96.81 83 LYS A C 1
ATOM 654 O O . LYS A 1 83 ? -15.486 -10.867 8.083 1.00 96.81 83 LYS A O 1
ATOM 659 N N . VAL A 1 84 ? -16.959 -9.210 8.465 1.00 97.50 84 VAL A N 1
ATOM 660 C CA . VAL A 1 84 ? -15.973 -8.132 8.689 1.00 97.50 84 VAL A CA 1
ATOM 661 C C . VAL A 1 84 ? -16.124 -7.460 10.058 1.00 97.50 84 VAL A C 1
ATOM 663 O O . VAL A 1 84 ? -15.641 -6.350 10.274 1.00 97.50 84 VAL A O 1
ATOM 666 N N . GLN A 1 85 ? -16.758 -8.147 11.015 1.00 97.50 85 GLN A N 1
ATOM 667 C CA . GLN A 1 85 ? -17.046 -7.612 12.353 1.00 97.50 85 GLN A CA 1
ATOM 668 C C . GLN A 1 85 ? -15.800 -7.104 13.096 1.00 97.50 85 GLN A C 1
ATOM 670 O O . GLN A 1 85 ? -15.894 -6.120 13.817 1.00 97.50 85 GLN A O 1
ATOM 675 N N . GLY A 1 86 ? -14.623 -7.705 12.886 1.00 96.00 86 GLY A N 1
ATOM 676 C CA . GLY A 1 86 ? -13.378 -7.222 13.497 1.00 96.00 86 GLY A CA 1
ATOM 677 C C . GLY A 1 86 ? -12.986 -5.807 13.048 1.00 96.00 86 GLY A C 1
ATOM 678 O O . GLY A 1 86 ? -12.639 -4.973 13.880 1.00 96.00 86 GLY A O 1
ATOM 679 N N . ALA A 1 87 ? -13.094 -5.513 11.748 1.00 97.00 87 ALA A N 1
ATOM 680 C CA . ALA A 1 87 ? -12.817 -4.180 11.213 1.00 97.00 87 ALA A CA 1
ATOM 681 C C . ALA A 1 87 ? -13.877 -3.163 11.661 1.00 97.00 87 ALA A C 1
ATOM 683 O O . ALA A 1 87 ? -13.530 -2.062 12.085 1.00 97.00 87 ALA A O 1
ATOM 684 N N . LEU A 1 88 ? -15.157 -3.556 11.647 1.00 97.50 88 LEU A N 1
ATOM 685 C CA . LEU A 1 88 ? -16.258 -2.713 12.123 1.00 97.50 88 LEU A CA 1
ATOM 686 C C . LEU A 1 88 ? -16.130 -2.379 13.614 1.00 97.50 88 LEU A C 1
ATOM 688 O O . LEU A 1 88 ? -16.372 -1.241 14.003 1.00 97.50 88 LEU A O 1
ATOM 692 N N . ASN A 1 89 ? -15.690 -3.336 14.435 1.00 97.94 89 ASN A N 1
ATOM 693 C CA . ASN A 1 89 ? -15.435 -3.102 15.851 1.00 97.94 89 ASN A CA 1
ATOM 694 C C . ASN A 1 89 ? -14.353 -2.034 16.056 1.00 97.94 89 ASN A C 1
ATOM 696 O O . ASN A 1 89 ? -14.533 -1.132 16.860 1.00 97.94 89 ASN A O 1
ATOM 700 N N . ILE A 1 90 ? -13.255 -2.084 15.296 1.00 97.06 90 ILE A N 1
ATOM 701 C CA . ILE A 1 90 ? -12.193 -1.070 15.392 1.00 97.06 90 ILE A CA 1
ATOM 702 C C . ILE A 1 90 ? -12.702 0.311 14.980 1.00 97.06 90 ILE A C 1
ATOM 704 O O . ILE A 1 90 ? -12.377 1.293 15.641 1.00 97.06 90 ILE A O 1
ATOM 708 N N . MET A 1 91 ? -13.511 0.398 13.921 1.00 97.38 91 MET A N 1
ATOM 709 C CA . MET A 1 91 ? -14.119 1.667 13.506 1.00 97.38 91 MET A CA 1
ATOM 710 C C . MET A 1 91 ? -15.023 2.242 14.600 1.00 97.38 91 MET A C 1
ATOM 712 O O . MET A 1 91 ? -14.926 3.429 14.900 1.00 97.38 91 MET A O 1
ATOM 716 N N . PHE A 1 92 ? -15.854 1.400 15.215 1.00 98.44 92 PHE A N 1
ATOM 717 C CA . PHE A 1 92 ? -16.738 1.796 16.308 1.00 98.44 92 PHE A CA 1
ATOM 718 C C . PHE A 1 92 ? -15.959 2.256 17.545 1.00 98.44 92 PHE A C 1
ATOM 720 O O . PHE A 1 92 ? -16.221 3.330 18.076 1.00 98.44 92 PHE A O 1
ATOM 727 N N . GLU A 1 93 ? -14.973 1.477 17.990 1.00 98.62 93 GLU A N 1
ATOM 728 C CA . GLU A 1 93 ? -14.133 1.837 19.138 1.00 98.62 93 GLU A CA 1
ATOM 729 C C . GLU A 1 93 ? -13.374 3.146 18.878 1.00 98.62 93 GLU A C 1
ATOM 731 O O . GLU A 1 93 ? -13.322 4.017 19.743 1.00 98.62 93 GLU A O 1
ATOM 736 N N . MET A 1 94 ? -12.852 3.336 17.662 1.00 98.19 94 MET A N 1
ATOM 737 C CA . MET A 1 94 ? -12.185 4.578 17.269 1.00 98.19 94 MET A CA 1
ATOM 738 C C . MET A 1 94 ? -13.140 5.779 17.288 1.00 98.19 94 MET A C 1
ATOM 740 O O . MET A 1 94 ? -12.758 6.834 17.784 1.00 98.19 94 MET A O 1
ATOM 744 N N . GLU A 1 95 ? -14.376 5.623 16.801 1.00 98.38 95 GLU A N 1
ATOM 745 C CA . GLU A 1 95 ? -15.421 6.656 16.888 1.00 98.38 95 GLU A CA 1
ATOM 746 C C . GLU A 1 95 ? -15.735 7.033 18.344 1.00 98.38 95 GLU A C 1
ATOM 748 O O . GLU A 1 95 ? -16.039 8.184 18.625 1.00 98.38 95 GLU A O 1
ATOM 753 N N . LYS A 1 96 ? -15.657 6.089 19.292 1.00 98.44 96 LYS A N 1
ATOM 754 C CA . LYS A 1 96 ? -15.879 6.378 20.720 1.00 98.44 96 LYS A CA 1
ATOM 755 C C . LYS A 1 96 ? -14.697 7.051 21.410 1.00 98.44 96 LYS A C 1
ATOM 757 O O . LYS A 1 96 ? -14.900 7.677 22.448 1.00 98.44 96 LYS A O 1
ATOM 762 N N . MET A 1 97 ? -13.486 6.894 20.880 1.00 98.19 97 MET A N 1
ATOM 763 C CA . MET A 1 97 ? -12.268 7.462 21.463 1.00 98.19 97 MET A CA 1
ATOM 764 C C . MET A 1 97 ? -11.991 8.910 21.032 1.00 98.19 97 MET A C 1
ATOM 766 O O . MET A 1 97 ? -11.310 9.619 21.776 1.00 98.19 97 MET A O 1
ATOM 770 N N . LEU A 1 98 ? -12.447 9.320 19.842 1.00 95.31 98 LEU A N 1
ATOM 771 C CA . LEU A 1 98 ? -12.172 10.627 19.222 1.00 95.31 98 LEU A CA 1
ATOM 772 C C . LEU A 1 98 ? -13.348 11.599 19.367 1.00 95.31 98 LEU A C 1
ATOM 774 O O . LEU A 1 98 ? -13.062 12.810 19.502 1.00 95.31 98 LEU A O 1
#

Radius of gyration: 22.09 Å; chains: 1; bounding box: 40×47×53 Å

pLDDT: mean 94.52, std 6.84, range [54.94, 98.62]

Foldseek 3Di:
DPDDPVVVPDPPVPDDPDDDPDDDDDPVVVVVVVVVVVVVDDALVPDDDDDPPPCRDDDDVVVVVVCPPCLNPVDDPPPPCVSNVVVVVVVVVVVVVD

Secondary structure (DSSP, 8-state):
-----GGGTS-GGGS-SS--------HHHHHHHHHHHHHT---TTTS----TTTT-----HHHHHHHTSHHHHT--TTS-GGG-HHHHHHHHHHHHH-